Protein AF-A0A2A5W5J3-F1 (afdb_monomer_lite)

Structure (mmCIF, N/CA/C/O backbone):
data_AF-A0A2A5W5J3-F1
#
_entry.id   AF-A0A2A5W5J3-F1
#
loop_
_atom_site.group_PDB
_atom_site.id
_atom_site.type_symbol
_atom_site.label_atom_id
_atom_site.label_alt_id
_atom_site.label_comp_id
_atom_site.label_asym_id
_atom_site.label_entity_id
_atom_site.label_seq_id
_atom_site.pdbx_PDB_ins_code
_atom_site.Cartn_x
_atom_site.Cartn_y
_atom_site.Cartn_z
_atom_site.occupancy
_atom_site.B_iso_or_equiv
_atom_site.auth_seq_id
_atom_site.auth_comp_id
_atom_site.auth_asym_id
_atom_site.auth_atom_id
_atom_site.pdbx_PDB_model_num
ATOM 1 N N . MET A 1 1 ? -43.221 -10.402 -45.772 1.00 45.06 1 MET A N 1
ATOM 2 C CA . MET A 1 1 ? -42.197 -9.386 -45.449 1.00 45.06 1 MET A CA 1
ATOM 3 C C . MET A 1 1 ? -42.018 -9.381 -43.945 1.00 45.06 1 MET A C 1
ATOM 5 O O . MET A 1 1 ? -42.894 -8.890 -43.249 1.00 45.06 1 MET A O 1
ATOM 9 N N . THR A 1 2 ? -40.941 -9.974 -43.448 1.00 42.38 2 THR A N 1
ATOM 10 C CA . THR A 1 2 ? -40.596 -9.969 -42.021 1.00 42.38 2 THR A CA 1
ATOM 11 C C . THR A 1 2 ? -39.122 -9.607 -41.938 1.00 42.38 2 THR A C 1
ATOM 13 O O . THR A 1 2 ? -38.254 -10.425 -42.229 1.00 42.38 2 THR A O 1
ATOM 16 N N . THR A 1 3 ? -38.850 -8.338 -41.657 1.00 51.78 3 THR A N 1
ATOM 17 C CA . THR A 1 3 ? -37.498 -7.784 -41.576 1.00 51.78 3 THR A CA 1
ATOM 18 C C . THR A 1 3 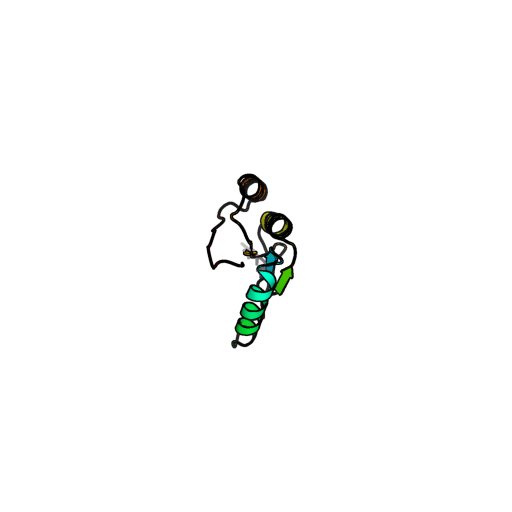? -36.982 -8.000 -40.157 1.00 51.78 3 THR A C 1
ATOM 20 O O . THR A 1 3 ? -37.533 -7.441 -39.212 1.00 51.78 3 THR A O 1
ATOM 23 N N . ALA A 1 4 ? -35.959 -8.837 -39.991 1.00 56.53 4 ALA A N 1
ATOM 24 C CA . ALA A 1 4 ? -35.284 -9.024 -38.710 1.00 56.53 4 ALA A CA 1
ATOM 25 C C . ALA A 1 4 ? -34.272 -7.888 -38.493 1.00 56.53 4 ALA A C 1
ATOM 27 O O . ALA A 1 4 ? -33.392 -7.669 -39.324 1.00 56.53 4 ALA A O 1
ATOM 28 N N . ILE A 1 5 ? -34.405 -7.161 -37.382 1.00 63.44 5 ILE A N 1
ATOM 29 C CA . ILE A 1 5 ? -33.451 -6.135 -36.950 1.00 63.44 5 ILE A CA 1
ATOM 30 C C . ILE A 1 5 ? -32.415 -6.822 -36.057 1.00 63.44 5 ILE A C 1
ATOM 32 O O . ILE A 1 5 ? -32.744 -7.297 -34.972 1.00 63.44 5 ILE A O 1
ATOM 36 N N . VAL A 1 6 ? -31.167 -6.890 -36.520 1.00 69.81 6 VAL A N 1
ATOM 37 C CA . VAL A 1 6 ? -30.023 -7.354 -35.724 1.00 69.81 6 VAL A CA 1
ATOM 38 C C . VAL A 1 6 ? -29.464 -6.154 -34.960 1.00 69.81 6 VAL A C 1
ATOM 40 O O . VAL A 1 6 ? -28.934 -5.221 -35.560 1.00 69.81 6 VAL A O 1
ATOM 43 N N . LEU A 1 7 ? -29.610 -6.164 -33.635 1.00 65.69 7 LEU A N 1
ATOM 44 C CA . LEU A 1 7 ? -29.068 -5.137 -32.748 1.00 65.69 7 LEU A CA 1
ATOM 45 C C . LEU A 1 7 ? -27.588 -5.457 -32.465 1.00 65.69 7 LEU A C 1
ATOM 47 O O . LEU A 1 7 ? -27.279 -6.369 -31.702 1.00 65.69 7 LEU A O 1
ATOM 51 N N . CYS A 1 8 ? -26.668 -4.737 -33.107 1.00 70.38 8 CYS A N 1
ATOM 52 C CA . CYS A 1 8 ? -25.237 -4.822 -32.812 1.00 70.38 8 CYS A CA 1
ATOM 53 C C . CYS A 1 8 ? -24.944 -3.990 -31.553 1.00 70.38 8 CYS A C 1
ATOM 55 O O . CYS A 1 8 ? -24.989 -2.760 -31.601 1.00 70.38 8 CYS A O 1
ATOM 57 N N . ALA A 1 9 ? -24.704 -4.645 -30.415 1.00 71.56 9 ALA A N 1
ATOM 58 C CA . ALA A 1 9 ? -24.291 -3.964 -29.191 1.00 71.56 9 ALA A CA 1
ATOM 59 C C . ALA A 1 9 ? -22.794 -3.599 -29.272 1.00 71.56 9 ALA A C 1
ATOM 61 O O . ALA A 1 9 ? -21.985 -4.465 -29.614 1.00 71.56 9 ALA A O 1
ATOM 62 N N . PRO A 1 10 ? -22.391 -2.352 -28.960 1.00 66.56 10 PRO A N 1
ATOM 63 C CA . PRO A 1 10 ? -20.984 -1.977 -28.938 1.00 66.56 10 PRO A CA 1
ATOM 64 C C . PRO A 1 10 ? -20.265 -2.693 -27.788 1.00 66.56 10 PRO A C 1
ATOM 66 O O . PRO A 1 10 ? -20.695 -2.642 -26.635 1.00 66.56 10 PRO A O 1
ATOM 69 N N . ILE A 1 11 ? -19.152 -3.352 -28.108 1.00 68.31 11 ILE A N 1
ATOM 70 C CA . ILE A 1 11 ? -18.260 -3.966 -27.125 1.00 68.31 11 ILE A CA 1
ATOM 71 C C . ILE A 1 11 ? -17.510 -2.825 -26.428 1.00 68.31 11 ILE A C 1
ATOM 73 O O . ILE A 1 11 ? -16.603 -2.226 -27.002 1.00 68.31 11 ILE A O 1
ATOM 77 N N . MET A 1 12 ? -17.909 -2.494 -25.201 1.00 64.31 12 MET A N 1
ATOM 78 C CA . MET A 1 12 ? -17.149 -1.588 -24.339 1.00 64.31 12 MET A CA 1
ATOM 79 C C . MET A 1 12 ? -15.849 -2.297 -23.937 1.00 64.31 12 MET A C 1
ATOM 81 O O . MET A 1 12 ? -15.870 -3.241 -23.148 1.00 64.31 12 MET A O 1
ATOM 85 N N . ALA A 1 13 ? -14.718 -1.875 -24.502 1.00 63.09 13 ALA A N 1
ATOM 86 C CA . ALA A 1 13 ? -13.407 -2.344 -24.070 1.00 63.09 13 ALA A CA 1
ATOM 87 C C . ALA A 1 13 ? -13.124 -1.803 -22.659 1.00 63.09 13 ALA A C 1
ATOM 89 O O . ALA A 1 13 ? -13.033 -0.594 -22.450 1.00 63.09 13 ALA A O 1
ATOM 90 N N . THR A 1 14 ? -13.008 -2.697 -21.678 1.00 59.88 14 THR A N 1
ATOM 91 C CA . THR A 1 14 ? -12.572 -2.333 -20.327 1.00 59.88 14 THR A CA 1
ATOM 92 C C . THR A 1 14 ? -11.073 -2.026 -20.347 1.00 59.88 14 THR A C 1
ATOM 94 O O . THR A 1 14 ? -10.254 -2.923 -20.531 1.00 59.88 14 THR A O 1
ATOM 97 N N . HIS A 1 15 ? -10.699 -0.758 -20.175 1.00 63.84 15 HIS A N 1
ATOM 98 C CA . HIS A 1 15 ? -9.303 -0.364 -19.979 1.00 63.84 15 HIS A CA 1
ATOM 99 C C . HIS A 1 15 ? -8.913 -0.616 -18.520 1.00 63.84 15 HIS A C 1
ATOM 101 O O . HIS A 1 15 ? -9.206 0.189 -17.635 1.00 63.84 15 HIS A O 1
ATOM 107 N N . ALA A 1 16 ? -8.273 -1.755 -18.261 1.00 73.00 16 ALA A N 1
ATOM 108 C CA . ALA A 1 16 ? -7.530 -1.947 -17.022 1.00 73.00 16 ALA A CA 1
ATOM 109 C C . ALA A 1 16 ? -6.290 -1.036 -17.024 1.00 73.00 16 ALA A C 1
ATOM 111 O O . ALA A 1 16 ? -5.775 -0.687 -18.086 1.00 73.00 16 ALA A O 1
ATOM 112 N N . ARG A 1 17 ? -5.817 -0.634 -15.839 1.00 86.19 17 ARG A N 1
ATOM 113 C CA . ARG A 1 17 ? -4.517 0.040 -15.729 1.00 86.19 17 ARG A CA 1
ATOM 114 C C . ARG A 1 17 ? -3.404 -0.939 -16.093 1.00 86.19 17 ARG A C 1
ATOM 116 O O . ARG A 1 17 ? -3.434 -2.087 -15.662 1.00 86.19 17 ARG A O 1
ATOM 123 N N . ASP A 1 18 ? -2.392 -0.437 -16.793 1.00 87.44 18 ASP A N 1
ATOM 124 C CA . ASP A 1 18 ? -1.219 -1.224 -17.187 1.00 87.44 18 ASP A CA 1
ATOM 125 C C . ASP A 1 18 ? -0.160 -1.338 -16.072 1.00 87.44 18 ASP A C 1
ATOM 127 O O . ASP A 1 18 ? 0.809 -2.085 -16.206 1.00 87.44 18 ASP A O 1
ATOM 131 N N . THR A 1 19 ? -0.314 -0.591 -14.973 1.00 91.88 19 THR A N 1
ATOM 132 C CA . THR A 1 19 ? 0.608 -0.573 -13.828 1.00 91.88 19 THR A CA 1
ATOM 133 C C . THR A 1 19 ? -0.098 -0.920 -12.526 1.00 91.88 19 THR A C 1
ATOM 135 O O . THR A 1 19 ? -1.246 -0.529 -12.300 1.00 91.88 19 THR A O 1
ATOM 138 N N . ILE A 1 20 ? 0.638 -1.603 -11.648 1.00 94.38 20 ILE A N 1
ATOM 139 C CA . ILE A 1 20 ? 0.243 -1.851 -10.260 1.00 94.38 20 ILE A CA 1
ATOM 140 C C . ILE A 1 20 ? 0.445 -0.560 -9.454 1.00 94.38 20 ILE A C 1
ATOM 142 O O . ILE A 1 20 ? 1.504 0.060 -9.547 1.00 94.38 20 ILE A O 1
ATOM 146 N N . GLN A 1 21 ? -0.552 -0.173 -8.667 1.00 96.38 21 GLN A N 1
ATOM 147 C CA . GLN A 1 21 ? -0.578 1.005 -7.802 1.00 96.38 21 GLN A CA 1
ATOM 148 C C . GLN A 1 21 ? -0.509 0.579 -6.339 1.00 96.38 21 GLN A C 1
ATOM 150 O O . GLN A 1 21 ? -1.338 -0.199 -5.864 1.00 96.38 21 GLN A O 1
ATOM 155 N N . ILE A 1 22 ? 0.480 1.104 -5.625 1.00 97.38 22 ILE A N 1
ATOM 156 C CA . ILE A 1 22 ? 0.811 0.705 -4.261 1.00 97.38 22 ILE A CA 1
ATOM 157 C C . ILE A 1 22 ? 0.889 1.956 -3.397 1.00 97.38 22 ILE A C 1
ATOM 159 O O . ILE A 1 22 ? 1.572 2.919 -3.730 1.00 97.38 22 ILE A O 1
ATOM 163 N N . VAL A 1 23 ? 0.238 1.917 -2.244 1.00 98.06 23 VAL A N 1
ATOM 164 C CA . VAL A 1 23 ? 0.328 2.964 -1.215 1.00 98.06 23 VAL A CA 1
ATOM 165 C C . VAL A 1 23 ? 0.792 2.350 0.103 1.00 98.06 23 VAL A C 1
ATOM 167 O O . VAL A 1 23 ? 0.841 1.125 0.230 1.00 98.06 23 VAL A O 1
ATOM 170 N N . GLY A 1 24 ? 1.115 3.164 1.109 1.00 97.00 24 GLY A N 1
ATOM 171 C CA . GLY A 1 24 ? 1.293 2.650 2.469 1.00 97.00 24 GLY A CA 1
ATOM 172 C C . GLY A 1 24 ? 2.453 3.229 3.265 1.00 97.00 24 GLY A C 1
ATOM 173 O O . GLY A 1 24 ? 2.782 4.410 3.167 1.00 97.00 24 GLY A O 1
ATOM 174 N N . SER A 1 25 ? 2.997 2.394 4.150 1.00 97.19 25 SER A N 1
ATOM 175 C CA . SER A 1 25 ? 4.009 2.737 5.146 1.00 97.19 25 SER A CA 1
ATOM 176 C C . SER A 1 25 ? 5.268 3.370 4.559 1.00 97.19 25 SER A C 1
ATOM 178 O O . SER A 1 25 ? 5.907 2.827 3.660 1.00 97.19 25 SER A O 1
ATOM 180 N N . SER A 1 26 ? 5.707 4.463 5.180 1.00 95.56 26 SER A N 1
ATOM 181 C CA . SER A 1 26 ? 6.978 5.118 4.873 1.00 95.56 26 SER A CA 1
ATOM 182 C C . SER A 1 26 ? 8.202 4.284 5.262 1.00 95.56 26 SER A C 1
ATOM 184 O O . SER A 1 26 ? 9.265 4.473 4.681 1.00 95.56 26 SER A O 1
ATOM 186 N N . THR A 1 27 ? 8.070 3.365 6.223 1.00 95.44 27 THR A N 1
ATOM 187 C CA . THR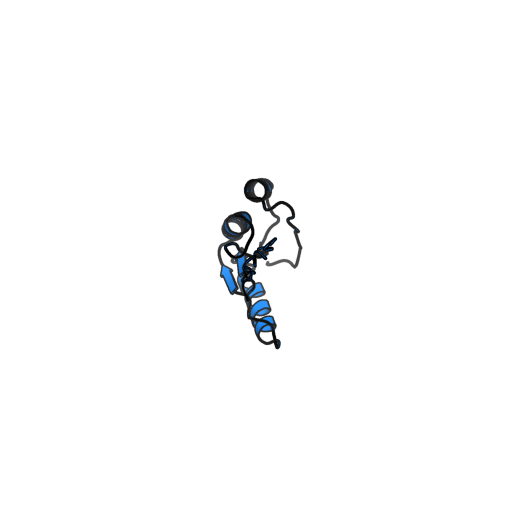 A 1 27 ? 9.151 2.450 6.636 1.00 95.44 27 THR A CA 1
ATOM 188 C C . THR A 1 27 ? 9.322 1.292 5.652 1.00 95.44 27 THR A C 1
ATOM 190 O O . THR A 1 27 ? 10.442 0.870 5.386 1.00 95.44 27 THR A O 1
ATOM 193 N N . VAL A 1 28 ? 8.226 0.834 5.035 1.00 95.50 28 VAL A N 1
ATOM 194 C CA . VAL A 1 28 ? 8.232 -0.243 4.029 1.00 95.50 28 VAL A CA 1
ATOM 195 C C . VAL A 1 28 ? 8.530 0.296 2.626 1.00 95.50 28 VAL A C 1
ATOM 197 O O . VAL A 1 28 ? 9.079 -0.425 1.792 1.00 95.50 28 VAL A O 1
ATOM 200 N N . TYR A 1 29 ? 8.221 1.572 2.371 1.00 95.81 29 TYR A N 1
ATOM 201 C CA . TYR A 1 29 ? 8.448 2.263 1.101 1.00 95.81 29 TYR A CA 1
ATOM 202 C C . TYR A 1 29 ? 9.814 1.971 0.447 1.00 95.81 29 TYR A C 1
ATOM 204 O O . TYR A 1 29 ? 9.807 1.493 -0.687 1.00 95.81 29 TYR A O 1
ATOM 212 N N . PRO A 1 30 ? 10.980 2.162 1.108 1.00 95.06 30 PRO A N 1
ATOM 213 C CA . PRO A 1 30 ? 12.271 1.922 0.457 1.00 95.06 30 PRO A CA 1
ATOM 214 C C . PRO A 1 30 ? 12.461 0.467 0.001 1.00 95.06 30 PRO A C 1
ATOM 216 O O . PRO A 1 30 ? 13.058 0.228 -1.047 1.00 95.06 30 PRO A O 1
ATOM 219 N N . PHE A 1 31 ? 11.919 -0.509 0.733 1.00 94.81 31 PHE A N 1
ATOM 220 C CA . PHE A 1 31 ? 11.986 -1.921 0.350 1.00 94.81 31 PHE A CA 1
ATOM 221 C C . PHE A 1 31 ? 11.088 -2.217 -0.854 1.00 94.81 31 PHE A C 1
ATOM 223 O O . PHE A 1 31 ? 11.522 -2.870 -1.806 1.00 94.81 31 PHE A O 1
ATOM 230 N N . ALA A 1 32 ? 9.854 -1.704 -0.835 1.00 95.50 32 ALA A N 1
ATOM 231 C CA . ALA A 1 32 ? 8.905 -1.864 -1.931 1.00 95.50 32 ALA A CA 1
ATOM 232 C C . ALA A 1 32 ? 9.434 -1.237 -3.232 1.00 95.50 32 ALA A C 1
ATOM 234 O O . ALA A 1 32 ? 9.330 -1.859 -4.289 1.00 95.50 32 ALA A O 1
ATOM 235 N N . THR A 1 33 ? 10.068 -0.062 -3.155 1.00 96.25 33 THR A N 1
ATOM 236 C CA . THR A 1 33 ? 10.645 0.632 -4.318 1.00 96.25 33 THR A CA 1
ATOM 237 C C . THR A 1 33 ? 11.707 -0.212 -5.010 1.00 96.25 33 THR A C 1
ATOM 239 O O . THR A 1 33 ? 11.650 -0.397 -6.223 1.00 96.25 33 THR A O 1
ATOM 242 N N . VAL A 1 34 ? 12.618 -0.827 -4.251 1.00 96.31 34 VAL A N 1
ATOM 243 C CA . VAL A 1 34 ? 13.647 -1.712 -4.824 1.00 96.31 34 VAL A CA 1
ATOM 244 C C . VAL A 1 34 ? 13.023 -2.924 -5.527 1.00 96.31 34 VAL A C 1
ATOM 246 O O . VAL A 1 34 ? 13.528 -3.373 -6.558 1.00 96.31 34 VAL A O 1
ATOM 249 N N . VAL A 1 35 ? 11.928 -3.473 -4.993 1.00 95.62 35 VAL A N 1
ATOM 250 C CA . VAL A 1 35 ? 11.207 -4.586 -5.633 1.00 95.62 35 VAL A CA 1
ATOM 251 C C . VAL A 1 35 ? 10.532 -4.127 -6.926 1.00 95.62 35 VAL A C 1
ATOM 253 O O . VAL A 1 35 ? 10.672 -4.804 -7.945 1.00 95.62 35 VAL A O 1
ATOM 256 N N . ALA A 1 36 ? 9.862 -2.974 -6.921 1.00 96.12 36 ALA A N 1
ATOM 257 C CA . ALA A 1 36 ? 9.233 -2.415 -8.115 1.00 96.12 36 ALA A CA 1
ATOM 258 C C . ALA A 1 36 ? 10.247 -2.120 -9.225 1.00 96.12 36 ALA A C 1
ATOM 260 O O . ALA A 1 36 ? 10.022 -2.497 -10.373 1.00 96.12 36 ALA A O 1
ATOM 261 N N . GLU A 1 37 ? 11.397 -1.534 -8.888 1.00 95.81 37 GLU A N 1
ATOM 262 C CA . GLU A 1 37 ? 12.480 -1.289 -9.845 1.00 95.81 37 GLU A CA 1
ATOM 263 C C . GLU A 1 37 ? 13.029 -2.585 -10.450 1.00 95.81 37 GLU A C 1
ATOM 265 O O . GLU A 1 37 ? 13.344 -2.641 -11.639 1.00 95.81 37 GLU A O 1
ATOM 270 N N . LYS A 1 38 ? 13.161 -3.647 -9.645 1.00 96.12 38 LYS A N 1
ATOM 271 C CA . LYS A 1 38 ? 13.577 -4.965 -10.142 1.00 96.12 38 LYS A CA 1
ATOM 272 C C . LYS A 1 38 ? 12.525 -5.579 -11.062 1.00 96.12 38 LYS A C 1
ATOM 274 O O . LYS A 1 38 ? 12.900 -6.192 -12.060 1.00 96.12 38 LYS A O 1
ATOM 279 N N . LEU A 1 39 ? 11.242 -5.407 -10.742 1.00 94.69 39 LEU A N 1
ATOM 280 C CA . LEU A 1 39 ? 10.136 -5.909 -11.553 1.00 94.69 39 LEU A CA 1
ATOM 281 C C . LEU A 1 39 ? 10.055 -5.184 -12.900 1.00 94.69 39 LEU A C 1
ATOM 283 O O . LEU A 1 39 ? 9.956 -5.840 -13.927 1.00 94.69 39 LEU A O 1
ATOM 287 N N . GLY A 1 40 ? 10.195 -3.857 -12.907 1.00 94.31 40 GLY A N 1
ATOM 288 C CA . GLY A 1 40 ? 10.169 -3.041 -14.126 1.00 94.31 40 GLY A CA 1
ATOM 289 C C . GLY A 1 40 ? 11.341 -3.279 -15.087 1.00 94.31 40 GLY A C 1
ATOM 290 O O . GLY A 1 40 ? 11.298 -2.853 -16.236 1.00 94.31 40 GLY A O 1
ATOM 291 N N . LYS A 1 41 ? 12.397 -3.975 -14.644 1.00 95.38 41 LYS A N 1
ATOM 292 C CA . LYS A 1 41 ? 13.489 -4.441 -15.518 1.00 95.38 41 LYS A CA 1
ATOM 293 C C . LYS A 1 41 ? 13.153 -5.745 -16.246 1.00 95.38 41 LYS A C 1
ATOM 295 O O . LYS A 1 41 ? 13.897 -6.133 -17.144 1.00 95.38 41 LYS A O 1
ATOM 300 N N . GLN A 1 42 ? 12.093 -6.447 -15.844 1.00 93.88 42 GLN A N 1
ATOM 301 C CA . GLN A 1 42 ? 11.663 -7.672 -16.509 1.00 93.88 42 GLN A CA 1
ATOM 302 C C . GLN A 1 42 ? 10.913 -7.338 -17.804 1.00 93.88 42 GLN A C 1
ATOM 304 O O . GLN A 1 42 ? 10.123 -6.393 -17.833 1.00 93.88 42 GLN A O 1
ATOM 309 N N . PRO A 1 43 ? 11.117 -8.116 -18.880 1.00 91.06 43 PRO A N 1
ATOM 310 C CA . PRO A 1 43 ? 10.369 -7.915 -20.110 1.00 91.06 43 PRO A CA 1
ATOM 311 C C . PRO A 1 43 ? 8.870 -8.121 -19.858 1.00 91.06 43 PRO A C 1
ATOM 313 O O . PRO A 1 43 ? 8.472 -9.050 -19.156 1.00 91.06 43 PRO A O 1
ATOM 316 N N . ASN A 1 44 ? 8.043 -7.282 -20.484 1.00 87.75 44 ASN A N 1
ATOM 317 C CA . ASN A 1 44 ? 6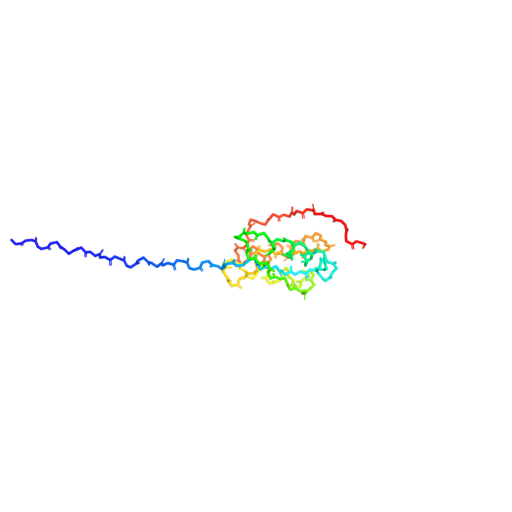.574 -7.333 -20.435 1.00 87.75 44 ASN A CA 1
ATOM 318 C C . ASN A 1 44 ? 5.925 -6.974 -19.085 1.00 87.75 44 ASN A C 1
ATOM 320 O O . ASN A 1 44 ? 4.727 -7.199 -18.928 1.00 87.75 44 ASN A O 1
ATOM 324 N N . LEU A 1 45 ? 6.667 -6.409 -18.127 1.00 91.25 45 LEU A N 1
ATOM 325 C CA . LEU A 1 45 ? 6.103 -5.897 -16.877 1.00 91.25 45 LEU A CA 1
ATOM 326 C C . LEU A 1 45 ? 6.375 -4.401 -16.749 1.00 91.25 45 LEU A C 1
ATOM 328 O O . LEU A 1 45 ? 7.520 -3.960 -16.820 1.00 91.25 45 LEU A O 1
ATOM 332 N N . ASN A 1 46 ? 5.321 -3.619 -16.524 1.00 94.12 46 ASN A N 1
ATOM 333 C CA . ASN A 1 46 ? 5.486 -2.207 -16.209 1.00 94.12 46 ASN A CA 1
ATOM 334 C C . ASN A 1 46 ? 5.912 -2.038 -14.750 1.00 94.12 46 ASN A C 1
ATOM 336 O O . ASN A 1 46 ? 5.451 -2.764 -13.865 1.00 94.12 46 ASN A O 1
ATOM 340 N N . THR A 1 47 ? 6.766 -1.049 -14.496 1.00 96.31 47 THR A N 1
ATOM 341 C CA . THR A 1 47 ? 7.195 -0.695 -13.142 1.00 96.31 47 THR A CA 1
ATOM 342 C C . THR A 1 47 ? 5.978 -0.324 -12.288 1.00 96.31 47 THR A C 1
ATOM 344 O O . THR A 1 47 ? 5.234 0.587 -12.667 1.00 96.31 47 THR A O 1
ATOM 347 N N . PRO A 1 48 ? 5.761 -0.988 -11.139 1.00 96.75 48 PRO A N 1
ATOM 348 C CA . PRO A 1 48 ? 4.744 -0.571 -10.184 1.00 96.75 48 PRO A CA 1
ATOM 349 C C . PRO A 1 48 ? 4.968 0.867 -9.717 1.00 96.75 48 PRO A C 1
ATOM 351 O O . PRO A 1 48 ? 6.102 1.281 -9.470 1.00 96.75 48 PRO A O 1
ATOM 354 N N . VAL A 1 49 ? 3.880 1.609 -9.551 1.00 96.12 49 VAL A N 1
ATOM 355 C CA . VAL A 1 49 ? 3.892 2.936 -8.936 1.00 96.12 49 VAL A CA 1
ATOM 356 C C . VAL A 1 49 ? 3.686 2.756 -7.439 1.00 96.12 49 VAL A C 1
ATOM 358 O O . VAL A 1 49 ? 2.758 2.068 -7.014 1.00 96.12 49 VAL A O 1
ATOM 361 N N . ILE A 1 50 ? 4.573 3.346 -6.641 1.00 96.94 50 ILE A N 1
ATOM 362 C CA . ILE A 1 50 ? 4.522 3.269 -5.183 1.00 96.94 50 ILE A CA 1
ATOM 363 C C . ILE A 1 50 ? 4.510 4.683 -4.619 1.00 96.94 50 ILE A C 1
ATOM 365 O O . ILE A 1 50 ? 5.380 5.488 -4.945 1.00 96.94 50 ILE A O 1
ATOM 369 N N . GLU A 1 51 ? 3.577 4.954 -3.713 1.00 96.94 51 GLU A N 1
ATOM 370 C CA . GLU A 1 51 ? 3.486 6.215 -2.987 1.00 96.94 51 GLU A CA 1
ATOM 371 C C . GLU A 1 51 ? 3.625 5.996 -1.476 1.00 96.94 51 GLU A C 1
ATOM 373 O O . GLU A 1 51 ? 2.993 5.125 -0.873 1.00 96.94 51 GLU A O 1
ATOM 378 N N . SER A 1 52 ? 4.461 6.817 -0.839 1.00 96.88 52 SER A N 1
ATOM 379 C CA . SER A 1 52 ? 4.616 6.826 0.616 1.00 96.88 52 SER A CA 1
ATOM 380 C C . SER A 1 52 ? 3.531 7.696 1.250 1.00 96.88 52 SER A C 1
ATOM 382 O O . SER A 1 52 ? 3.554 8.919 1.131 1.00 96.88 52 SER A O 1
ATOM 384 N N . THR A 1 53 ? 2.582 7.069 1.944 1.00 97.12 53 THR A N 1
ATOM 385 C CA . THR A 1 53 ? 1.402 7.737 2.530 1.00 97.12 53 THR A CA 1
ATOM 386 C C . THR A 1 53 ? 1.260 7.493 4.039 1.00 97.12 53 THR A C 1
ATOM 388 O O . THR A 1 53 ? 0.316 7.967 4.672 1.00 97.12 53 THR A O 1
ATOM 391 N N . GLY A 1 54 ? 2.160 6.695 4.623 1.00 97.19 54 GLY A N 1
ATOM 392 C CA . GLY A 1 54 ? 2.008 6.078 5.942 1.00 97.19 54 GLY A CA 1
ATOM 393 C C . GLY A 1 54 ? 0.957 4.958 5.952 1.00 97.19 54 GLY A C 1
ATOM 394 O O . GLY A 1 54 ? 0.013 4.975 5.164 1.00 97.19 54 GLY A O 1
ATOM 395 N N . THR A 1 55 ? 1.072 3.995 6.879 1.00 97.44 55 THR A N 1
ATOM 396 C CA . THR A 1 55 ? 0.156 2.834 6.954 1.00 97.44 55 THR A CA 1
ATOM 397 C C . THR A 1 55 ? -1.312 3.258 7.048 1.00 97.44 55 THR A C 1
ATOM 399 O O . THR A 1 55 ? -2.155 2.760 6.313 1.00 97.44 55 THR A O 1
ATOM 402 N N . GLY A 1 56 ? -1.638 4.219 7.920 1.00 97.75 56 GLY A N 1
ATOM 403 C CA . GLY A 1 56 ? -3.023 4.681 8.077 1.00 97.75 56 GLY A CA 1
ATOM 404 C C . GLY A 1 56 ? -3.551 5.472 6.875 1.00 97.75 56 GLY A C 1
ATOM 405 O O . GLY A 1 56 ? -4.739 5.397 6.577 1.00 97.75 56 GLY A O 1
ATOM 406 N N . GLY A 1 57 ? -2.690 6.226 6.185 1.00 97.75 57 GLY A N 1
ATOM 407 C CA . GLY A 1 57 ? -3.060 6.928 4.953 1.00 97.75 57 GLY A CA 1
ATOM 408 C C . GLY A 1 57 ? -3.288 5.953 3.802 1.00 97.75 57 GLY A C 1
ATOM 409 O O . GLY A 1 57 ? -4.311 6.033 3.128 1.00 97.75 57 GLY A O 1
ATOM 410 N N . GLY A 1 58 ? -2.399 4.968 3.658 1.00 97.69 58 GLY A N 1
ATOM 411 C CA . GLY A 1 58 ? -2.497 3.929 2.634 1.00 97.69 58 GLY A CA 1
ATOM 412 C C . GLY A 1 58 ? -3.750 3.077 2.796 1.00 97.69 58 GLY A C 1
ATOM 413 O O . GLY A 1 58 ? -4.482 2.893 1.832 1.00 97.69 58 GLY A O 1
ATOM 414 N N . MET A 1 59 ? -4.083 2.674 4.028 1.00 98.19 59 MET A N 1
ATOM 415 C CA . MET A 1 59 ? -5.329 1.952 4.315 1.00 98.19 59 MET A CA 1
ATOM 416 C C . MET A 1 59 ? -6.575 2.761 3.950 1.00 98.19 59 MET A C 1
ATOM 418 O O . MET A 1 59 ? -7.532 2.192 3.443 1.00 98.19 59 MET A O 1
ATOM 422 N N . LYS A 1 60 ? -6.585 4.086 4.155 1.00 97.88 60 LYS A N 1
ATOM 423 C CA . LYS A 1 60 ? -7.721 4.928 3.739 1.00 97.88 60 LYS A CA 1
ATOM 424 C C . LYS A 1 60 ? -7.887 4.962 2.221 1.00 97.88 60 LYS A C 1
ATOM 426 O O . LYS A 1 60 ? -9.018 4.915 1.752 1.00 97.88 60 LYS A O 1
ATOM 431 N N . LEU A 1 61 ? -6.783 5.053 1.480 1.00 97.94 61 LEU A N 1
ATOM 432 C CA . LEU A 1 61 ? -6.798 5.065 0.016 1.00 97.94 61 LEU A CA 1
ATOM 433 C C . LEU A 1 61 ? -7.174 3.692 -0.552 1.00 97.94 61 LEU A C 1
ATOM 435 O O . LEU A 1 61 ? -8.011 3.610 -1.443 1.00 97.94 61 LEU A O 1
ATOM 439 N N . PH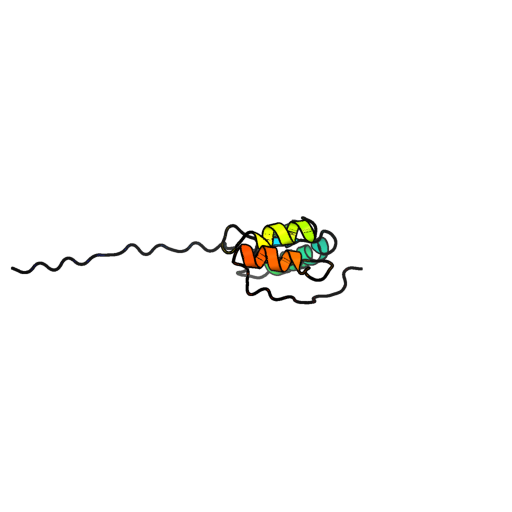E A 1 62 ? -6.608 2.618 -0.003 1.00 97.81 62 PHE A N 1
ATOM 440 C CA . PHE A 1 62 ? -6.928 1.241 -0.378 1.00 97.81 62 PHE A CA 1
ATOM 441 C C . PHE A 1 62 ? -8.388 0.887 -0.071 1.00 97.81 62 PHE A C 1
ATOM 443 O O . PHE A 1 62 ? -9.104 0.393 -0.932 1.00 97.81 62 PHE A O 1
ATOM 450 N N . CYS A 1 63 ? -8.875 1.221 1.127 1.00 97.88 63 CYS A N 1
ATOM 451 C CA . CYS A 1 63 ? -10.266 0.999 1.509 1.00 97.88 63 CYS A CA 1
ATOM 452 C C . CYS A 1 63 ? -11.255 1.969 0.842 1.00 97.88 63 CYS A C 1
ATOM 454 O O . CYS A 1 63 ? -12.421 1.955 1.224 1.00 97.88 63 CYS A O 1
ATOM 456 N N . ALA A 1 64 ? -10.847 2.840 -0.089 1.00 97.38 64 ALA A N 1
ATOM 457 C CA . ALA A 1 64 ? -11.758 3.791 -0.733 1.00 97.38 64 ALA A CA 1
ATOM 458 C C . ALA A 1 64 ? -12.736 3.123 -1.718 1.00 97.38 64 ALA A C 1
ATOM 460 O O . ALA A 1 64 ? -13.756 3.723 -2.055 1.00 97.38 64 ALA A O 1
ATOM 461 N N . GLY A 1 65 ? -12.450 1.897 -2.164 1.00 95.12 65 GLY A N 1
ATOM 462 C CA . GLY A 1 65 ? -13.302 1.135 -3.073 1.00 95.12 65 GLY A CA 1
ATOM 463 C C . GLY A 1 65 ? -12.512 0.122 -3.900 1.00 95.12 65 GLY A C 1
ATOM 464 O O . GLY A 1 65 ? -11.374 -0.203 -3.575 1.00 95.12 65 GLY A O 1
ATOM 465 N N . LEU A 1 66 ? -13.127 -0.360 -4.981 1.00 92.38 66 LEU A N 1
ATOM 466 C CA . LEU A 1 66 ? -12.513 -1.269 -5.948 1.00 92.38 66 LEU A CA 1
ATOM 467 C C . LEU A 1 66 ? -12.456 -0.623 -7.338 1.00 92.38 66 LEU A C 1
ATOM 469 O O . LEU A 1 66 ? -13.331 0.159 -7.713 1.00 92.38 66 LEU A O 1
ATOM 473 N N . GLY A 1 67 ? -11.464 -1.025 -8.132 1.00 90.56 67 GLY A N 1
ATOM 474 C CA . GLY A 1 67 ? -11.335 -0.659 -9.540 1.00 90.56 67 GLY A CA 1
ATOM 475 C C . GLY A 1 67 ? -10.105 0.191 -9.846 1.00 90.56 67 GLY A C 1
ATOM 476 O O . GLY A 1 67 ? -9.216 0.390 -9.025 1.00 90.56 67 GLY A O 1
ATOM 477 N N . VAL A 1 68 ? -10.050 0.713 -11.071 1.00 89.88 68 VAL A N 1
ATOM 478 C CA . VAL A 1 68 ? -8.869 1.423 -11.590 1.00 89.88 68 VAL A CA 1
ATOM 479 C C . VAL A 1 68 ? -8.574 2.752 -10.883 1.00 89.88 68 VAL A C 1
ATOM 481 O O . VAL A 1 68 ? -7.471 3.268 -11.014 1.00 89.88 68 VAL A O 1
ATOM 484 N N . GLY A 1 69 ? -9.524 3.312 -10.132 1.00 91.69 69 GLY A N 1
ATOM 485 C CA . GLY A 1 69 ? -9.334 4.559 -9.382 1.00 91.69 69 GLY A CA 1
ATOM 486 C C . GLY A 1 69 ? -8.722 4.382 -7.990 1.00 91.69 69 GLY A C 1
ATOM 487 O O . GLY A 1 69 ? -8.411 5.377 -7.342 1.00 91.69 69 GLY A O 1
ATOM 488 N N . THR A 1 70 ? -8.566 3.145 -7.517 1.00 95.25 70 THR A N 1
ATOM 489 C CA . THR A 1 70 ? -8.068 2.831 -6.172 1.00 95.25 70 THR A CA 1
ATOM 490 C C . THR A 1 70 ? -6.757 2.044 -6.247 1.00 95.25 70 THR A C 1
ATOM 492 O O . THR A 1 70 ? -6.514 1.380 -7.260 1.00 95.25 70 THR A O 1
ATOM 495 N N . PRO A 1 71 ? -5.893 2.110 -5.214 1.00 96.56 71 PRO A N 1
ATOM 496 C CA . PRO A 1 71 ? -4.674 1.306 -5.154 1.00 96.56 71 PRO A CA 1
ATOM 497 C C . PRO A 1 71 ? -4.978 -0.194 -5.180 1.00 96.56 71 PRO A C 1
ATOM 499 O O . PRO A 1 71 ? -5.984 -0.632 -4.626 1.00 96.56 71 PRO A O 1
ATOM 502 N N . ASP A 1 72 ? -4.081 -0.978 -5.773 1.00 95.50 72 ASP A N 1
ATOM 503 C CA . ASP A 1 72 ? -4.25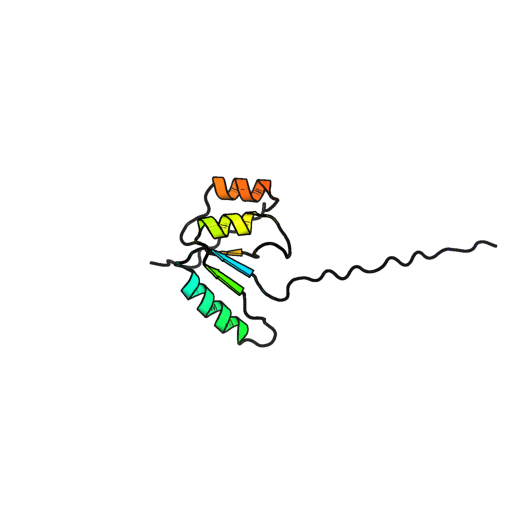2 -2.428 -5.909 1.00 95.50 72 ASP A CA 1
ATOM 504 C C . ASP A 1 72 ? -3.917 -3.158 -4.602 1.00 95.50 72 ASP A C 1
ATOM 506 O O . ASP A 1 72 ? -4.561 -4.142 -4.245 1.00 95.50 72 ASP A O 1
ATOM 510 N N . PHE A 1 73 ? -2.933 -2.654 -3.853 1.00 95.31 73 PHE A N 1
ATOM 511 C CA . PHE A 1 73 ? -2.691 -3.063 -2.474 1.00 95.31 73 PHE A CA 1
ATOM 512 C C . PHE A 1 73 ? -2.022 -1.951 -1.667 1.00 95.31 73 PHE A C 1
ATOM 514 O O . PHE A 1 73 ? -1.481 -0.981 -2.201 1.00 95.31 73 PHE A O 1
ATOM 521 N N . THR A 1 74 ? -2.041 -2.112 -0.347 1.00 97.44 74 THR A N 1
ATOM 522 C CA . THR A 1 74 ? -1.349 -1.224 0.585 1.00 97.44 74 THR A CA 1
ATOM 523 C C . THR A 1 74 ? -0.308 -2.009 1.365 1.00 97.44 74 THR A C 1
ATOM 525 O O . THR A 1 74 ? -0.610 -3.036 1.971 1.00 97.44 74 THR A O 1
ATOM 528 N N . ASN A 1 75 ? 0.927 -1.518 1.377 1.00 96.06 75 ASN A N 1
ATOM 529 C CA . ASN A 1 75 ? 1.937 -2.027 2.294 1.00 96.06 75 ASN A CA 1
ATOM 530 C C . ASN A 1 75 ? 1.727 -1.418 3.695 1.00 96.06 75 ASN A C 1
ATOM 532 O O . ASN A 1 75 ? 1.108 -0.359 3.855 1.00 96.06 75 ASN A O 1
ATOM 536 N N . ALA A 1 76 ? 2.194 -2.109 4.731 1.00 96.31 76 ALA A N 1
ATOM 537 C CA . ALA A 1 76 ? 1.957 -1.717 6.112 1.00 96.31 76 ALA A CA 1
ATOM 538 C C . ALA A 1 76 ? 3.087 -2.210 7.018 1.00 96.31 76 ALA A C 1
ATOM 540 O O . ALA A 1 76 ? 3.567 -3.326 6.858 1.00 96.31 76 ALA A O 1
ATOM 541 N N . SER A 1 77 ? 3.460 -1.391 8.001 1.00 95.94 77 SER A N 1
ATOM 542 C CA . SER A 1 77 ? 4.405 -1.740 9.078 1.00 95.94 77 SER A CA 1
ATOM 543 C C . SER A 1 77 ? 3.735 -2.383 10.298 1.00 95.94 77 SER A C 1
ATOM 545 O O . SER A 1 77 ? 4.322 -2.530 11.364 1.00 95.94 77 SER A O 1
ATOM 547 N N . ARG A 1 78 ? 2.441 -2.693 10.186 1.00 95.62 78 ARG A N 1
ATOM 548 C CA . ARG A 1 78 ? 1.636 -3.307 11.243 1.00 95.62 78 ARG A CA 1
ATOM 549 C C . ARG A 1 78 ? 0.438 -4.022 10.644 1.00 95.62 78 ARG A C 1
ATOM 551 O O . ARG A 1 78 ? 0.023 -3.702 9.531 1.00 95.62 78 ARG A O 1
ATOM 558 N N . ALA A 1 79 ? -0.175 -4.880 11.451 1.00 95.75 79 ALA A N 1
ATOM 559 C CA . ALA A 1 79 ? -1.426 -5.520 11.093 1.00 95.75 79 ALA A CA 1
ATOM 560 C C . ALA A 1 79 ? -2.563 -4.509 10.851 1.00 95.75 79 ALA A C 1
ATOM 562 O O . ALA A 1 79 ? -2.595 -3.403 11.426 1.00 95.75 79 ALA A O 1
ATOM 563 N N . ILE A 1 80 ? -3.511 -4.910 10.005 1.00 96.75 80 ILE A N 1
ATOM 564 C CA . ILE A 1 80 ? -4.737 -4.151 9.736 1.00 96.75 80 ILE A CA 1
ATOM 565 C C . ILE A 1 80 ? -5.633 -4.099 10.988 1.00 96.75 80 ILE A C 1
ATOM 567 O O . ILE A 1 80 ? -5.832 -5.091 11.693 1.00 96.75 80 ILE A O 1
ATOM 571 N N . LYS A 1 81 ? -6.200 -2.927 11.284 1.00 97.06 81 LYS A N 1
ATOM 572 C CA . LYS A 1 81 ? -7.101 -2.721 12.431 1.00 97.06 81 LYS A CA 1
ATOM 573 C C . LYS A 1 81 ? -8.535 -3.115 12.096 1.00 97.06 81 LYS A C 1
ATOM 575 O O . LYS A 1 81 ? -8.974 -2.967 10.959 1.00 97.06 81 LYS A O 1
ATOM 580 N N . SER A 1 82 ? -9.319 -3.478 13.111 1.00 97.25 82 SER A N 1
ATOM 581 C CA . SER A 1 82 ? -10.759 -3.732 12.948 1.00 97.25 82 SER A CA 1
ATOM 582 C C . SER A 1 82 ? -11.492 -2.543 12.318 1.00 97.25 82 SER A C 1
ATOM 584 O O . SER A 1 82 ? -12.272 -2.729 11.393 1.00 97.25 82 SER A O 1
ATOM 586 N N . SER A 1 83 ? -11.157 -1.311 12.719 1.00 97.38 83 SER A N 1
ATOM 587 C CA . SER A 1 83 ? -11.751 -0.099 12.137 1.00 97.38 83 SER A CA 1
ATOM 588 C C . SER A 1 83 ? -11.397 0.110 10.658 1.00 97.38 83 SER A C 1
ATOM 590 O O . SER A 1 83 ? -12.166 0.720 9.923 1.00 97.38 83 SER A O 1
ATOM 592 N N . GLU A 1 84 ? -10.234 -0.375 10.211 1.00 98.00 84 GLU A N 1
ATOM 593 C CA . GLU A 1 84 ? -9.824 -0.338 8.799 1.00 98.00 84 GLU A CA 1
ATOM 594 C C . GLU A 1 84 ? -10.577 -1.412 8.000 1.00 98.00 84 GLU A C 1
ATOM 596 O O . GLU A 1 84 ? -11.090 -1.114 6.925 1.00 98.00 84 GLU A O 1
ATOM 601 N N . LYS A 1 85 ? -10.757 -2.618 8.562 1.00 97.62 85 LYS A N 1
ATOM 602 C CA . LYS A 1 85 ? -11.605 -3.666 7.962 1.00 97.62 85 LYS A CA 1
ATOM 603 C C . LYS A 1 85 ? -13.050 -3.198 7.789 1.00 97.62 85 LYS A C 1
ATOM 605 O O . LYS A 1 85 ? -13.634 -3.394 6.730 1.00 97.62 85 LYS A O 1
ATOM 610 N N . GLU A 1 86 ? -13.614 -2.545 8.803 1.00 97.44 86 GLU A N 1
ATOM 611 C CA . GLU A 1 86 ? -14.964 -1.978 8.736 1.00 97.44 86 GLU A CA 1
ATOM 612 C C . GLU A 1 86 ? -15.088 -0.893 7.664 1.00 97.44 86 GLU A C 1
ATOM 614 O O . GLU A 1 86 ? -16.092 -0.845 6.956 1.00 97.44 86 GLU A O 1
ATOM 619 N N . LEU A 1 87 ? -14.083 -0.019 7.535 1.00 97.69 87 LEU A N 1
ATOM 620 C CA . LEU A 1 87 ? -14.049 1.001 6.487 1.00 97.69 87 LEU A CA 1
ATOM 621 C C . LEU A 1 87 ? -14.029 0.361 5.096 1.00 97.69 87 LEU A C 1
ATOM 623 O O . LEU A 1 87 ? -14.838 0.716 4.247 1.00 97.69 87 LEU A O 1
ATOM 627 N N . CYS A 1 88 ? -13.131 -0.598 4.888 1.00 98.00 88 CYS A N 1
ATOM 628 C CA . CYS A 1 88 ? -13.034 -1.357 3.651 1.00 98.00 88 CYS A CA 1
ATOM 629 C C . CYS A 1 88 ? -14.366 -2.045 3.302 1.00 98.00 88 CYS A C 1
ATOM 631 O O . CYS A 1 88 ? -14.884 -1.852 2.204 1.00 98.00 88 CYS A O 1
ATOM 633 N N . ALA A 1 89 ? -14.981 -2.753 4.255 1.00 97.62 89 ALA A N 1
ATOM 634 C CA . ALA A 1 89 ? -16.256 -3.435 4.042 1.00 97.62 89 ALA A CA 1
ATOM 635 C C . ALA A 1 89 ? -17.390 -2.464 3.669 1.00 97.62 89 ALA A C 1
ATOM 637 O O . ALA A 1 89 ? -18.170 -2.751 2.763 1.00 97.62 89 ALA A O 1
ATOM 638 N N . LYS A 1 90 ? -17.455 -1.286 4.311 1.00 97.69 90 LYS A N 1
ATOM 639 C CA . LYS A 1 90 ? -18.425 -0.227 3.966 1.00 97.69 90 LYS A CA 1
ATOM 640 C C . LYS A 1 90 ? -18.281 0.266 2.526 1.00 97.69 90 LYS A C 1
ATOM 642 O O . LYS A 1 90 ? -19.272 0.682 1.937 1.00 97.69 90 LYS A O 1
ATOM 647 N N . ASN A 1 91 ? -17.075 0.189 1.971 1.00 97.44 91 ASN A N 1
ATOM 648 C CA . ASN A 1 91 ? -16.756 0.625 0.615 1.00 97.44 91 ASN A CA 1
ATOM 649 C C . ASN A 1 91 ? -16.647 -0.546 -0.383 1.00 97.44 91 ASN A C 1
ATOM 651 O O . ASN A 1 91 ? -16.145 -0.368 -1.490 1.00 97.44 91 ASN A O 1
ATOM 655 N N . GLY A 1 92 ? -17.119 -1.742 -0.012 1.00 96.44 92 GLY A N 1
ATOM 656 C CA . GLY A 1 92 ? -17.161 -2.914 -0.895 1.00 96.44 92 GLY A CA 1
ATOM 657 C C . GLY A 1 92 ? -15.845 -3.688 -1.020 1.00 96.44 92 GLY A C 1
ATOM 658 O O . GLY A 1 92 ? -15.770 -4.626 -1.805 1.00 96.44 92 GLY A O 1
ATOM 659 N N . VAL A 1 93 ? -14.820 -3.343 -0.237 1.00 97.00 93 VAL A N 1
ATOM 660 C CA . VAL A 1 93 ? -13.555 -4.085 -0.155 1.00 97.00 93 VAL A CA 1
ATOM 661 C C . VAL A 1 93 ? -13.691 -5.155 0.935 1.00 97.00 93 VAL A C 1
ATOM 663 O O . VAL A 1 93 ? -13.377 -4.917 2.100 1.00 97.00 93 VAL A O 1
ATOM 666 N N . THR A 1 94 ? -14.238 -6.320 0.588 1.00 94.94 94 THR A N 1
ATOM 667 C CA . THR A 1 94 ? -14.578 -7.375 1.565 1.00 94.94 94 THR A CA 1
ATOM 668 C C . THR A 1 94 ? -13.540 -8.489 1.658 1.00 94.94 94 THR A C 1
ATOM 670 O O . THR A 1 94 ? -13.282 -8.990 2.751 1.00 94.94 94 THR A O 1
ATOM 673 N N . ASP A 1 95 ? -12.898 -8.834 0.544 1.00 93.31 95 ASP A N 1
ATOM 674 C CA . ASP A 1 95 ? -12.006 -9.996 0.446 1.00 93.31 95 ASP A CA 1
ATOM 675 C C . ASP A 1 95 ? -10.534 -9.596 0.622 1.00 93.31 95 ASP A C 1
ATOM 677 O O . ASP A 1 95 ? -9.689 -9.785 -0.253 1.00 93.31 95 ASP A O 1
ATOM 681 N N . ILE A 1 96 ? -10.225 -8.987 1.770 1.00 95.06 96 ILE A N 1
ATOM 682 C CA . ILE A 1 96 ? -8.866 -8.535 2.091 1.00 95.06 96 ILE A CA 1
ATOM 683 C C . ILE A 1 96 ? -8.005 -9.726 2.505 1.00 95.06 96 ILE A C 1
ATOM 685 O O . ILE A 1 96 ? -8.321 -10.430 3.466 1.00 95.06 96 ILE A O 1
ATOM 689 N N . ILE A 1 97 ? -6.863 -9.884 1.838 1.00 95.75 97 ILE A N 1
ATOM 690 C CA . ILE A 1 97 ? -5.834 -10.856 2.205 1.00 95.75 97 ILE A CA 1
ATOM 691 C C . ILE A 1 97 ? -4.670 -10.117 2.863 1.00 95.75 97 ILE A C 1
ATOM 693 O O . ILE A 1 97 ? -4.092 -9.199 2.284 1.00 95.75 97 ILE A O 1
ATOM 697 N N . GLU A 1 98 ? -4.317 -10.535 4.076 1.00 94.88 98 GLU A N 1
ATOM 698 C CA . GLU A 1 98 ? -3.163 -10.021 4.810 1.00 94.88 98 GLU A CA 1
ATOM 699 C C . GLU A 1 98 ? -1.980 -10.983 4.662 1.00 94.88 98 GLU A C 1
ATOM 701 O O . GLU A 1 98 ? -2.101 -12.177 4.939 1.00 94.88 98 GLU A O 1
ATOM 706 N N . ILE A 1 99 ? -0.837 -10.462 4.209 1.00 95.44 99 ILE A N 1
ATOM 707 C CA . ILE A 1 99 ? 0.372 -11.248 3.948 1.00 95.44 99 ILE A CA 1
ATOM 708 C C . ILE A 1 99 ? 1.542 -10.632 4.710 1.00 95.44 99 ILE A C 1
ATOM 710 O O . ILE A 1 99 ? 1.878 -9.463 4.517 1.00 95.44 99 ILE A O 1
ATOM 714 N N . ILE A 1 100 ? 2.194 -11.439 5.549 1.00 93.94 100 ILE A N 1
ATOM 715 C CA . ILE A 1 100 ? 3.415 -11.044 6.256 1.00 93.94 100 ILE A CA 1
ATOM 716 C C . ILE A 1 100 ? 4.608 -11.3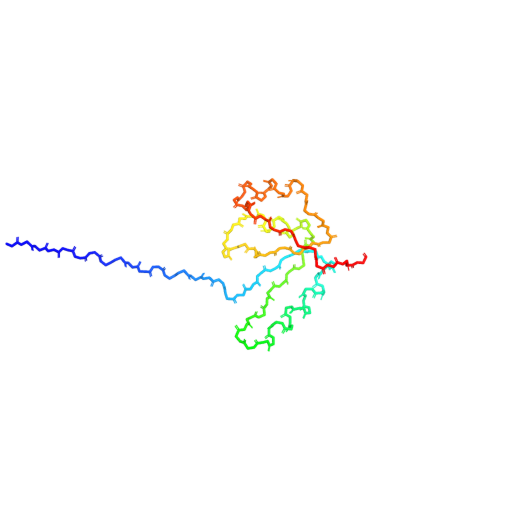08 5.338 1.00 93.94 100 ILE A C 1
ATOM 718 O O . ILE A 1 100 ? 4.897 -12.454 5.001 1.00 93.94 100 ILE A O 1
ATOM 722 N N . VAL A 1 101 ? 5.299 -10.239 4.945 1.00 91.94 101 VAL A N 1
ATOM 723 C CA . VAL A 1 101 ? 6.455 -10.304 4.033 1.00 91.94 101 VAL A CA 1
ATOM 724 C C . VAL A 1 101 ? 7.804 -10.193 4.748 1.00 91.94 101 VAL A C 1
ATOM 726 O O . VAL A 1 101 ? 8.820 -10.614 4.202 1.00 91.94 101 VAL A O 1
ATOM 729 N N . GLY A 1 102 ? 7.833 -9.641 5.963 1.00 91.25 102 GLY A N 1
ATOM 730 C CA . GLY A 1 102 ? 9.059 -9.443 6.732 1.00 91.25 102 GLY A CA 1
ATOM 731 C C . GLY A 1 102 ? 8.865 -8.511 7.926 1.00 91.25 102 GLY A C 1
ATOM 732 O O . GLY A 1 102 ? 7.742 -8.112 8.230 1.00 91.25 102 GLY A O 1
ATOM 733 N N . ASN A 1 103 ? 9.976 -8.180 8.585 1.00 88.62 103 ASN A N 1
ATOM 734 C CA . ASN A 1 103 ? 10.054 -7.187 9.655 1.00 88.62 103 ASN A CA 1
ATOM 735 C C . ASN A 1 103 ? 10.849 -5.976 9.146 1.00 88.62 103 ASN A C 1
ATOM 737 O O . ASN A 1 103 ? 11.930 -6.161 8.584 1.00 88.62 103 ASN A O 1
ATOM 741 N N . ASP A 1 104 ? 10.310 -4.770 9.305 1.00 82.81 104 ASP A N 1
ATOM 742 C CA . ASP A 1 104 ? 10.859 -3.526 8.757 1.00 82.81 104 ASP A CA 1
ATOM 743 C C . ASP A 1 104 ? 11.702 -2.709 9.751 1.00 82.81 104 ASP A C 1
ATOM 745 O O . ASP A 1 104 ? 12.215 -1.655 9.365 1.00 82.81 104 ASP A O 1
ATOM 749 N N . GLY A 1 105 ? 11.930 -3.233 10.965 1.00 71.69 105 GLY A N 1
ATOM 750 C CA . GLY A 1 105 ? 12.904 -2.700 11.931 1.00 71.69 105 GLY A CA 1
ATOM 751 C C . GLY A 1 105 ? 12.311 -2.354 13.284 1.00 71.69 105 GLY A C 1
ATOM 752 O O . GLY A 1 105 ? 11.441 -1.459 13.336 1.00 71.69 105 GLY A O 1
#

Foldseek 3Di:
DDDDDDDDDDDDDDDADLAAEEEEAPLCQVVVQVVLVVQCPDPPHHRHHYYYLYHVRRLLQQLQADGRNGGPYYDYQDDDDPVSQVSSVVRVNNPDDDDDDDHSD

Radius of gyration: 19.21 Å; chains: 1; bounding box: 56×19×58 Å

Sequence (105 aa):
MTTAIVLCAPIMATHARDTIQIVGSSTVYPFATVVAEKLGKQPNLNTPVIESTGTGGGMKLFCAGLGVGTPDFTNASRAIKSSEKELCAKNGVTDIIEIIVGNDG

Secondary structure (DSSP, 8-state):
-----------------SS-EEEE-TTTHHHHHHHHHHHHTSTT-PPPEEEE--HHHHHHHHTT-SSTTS-SEEE-SSPPPHHHHHHHHHTT-------------

pLDDT: mean 90.02, std 12.77, range [42.38, 98.19]